Protein AF-A0A6A4PNR4-F1 (afdb_monomer_lite)

Sequence (116 aa):
MKSLSREPWSRKSNWLGFVCVSTYEGKKVLGRRDIVIVWRGTVQALEWVNDFEFILVPAPKVFSKNAHPKVHQGWYSIYISEDSRSPFNKTSAKEHEIIYVCRCMYSDIHFNFPFF

pLDDT: mean 72.35, std 15.27, range [37.69, 91.31]

Foldseek 3Di:
DADPDPDDPDGPDDDFWDWDWQDPVRCVVVVHIDIDTDTDDDPDPVVCVVPPPQDWDFQVVVDPPPPRGTDGPVVSCQQADADCPDPPRVGGVVVVVVVVVVVVVVVVVVVPDDPD

Structure (mmCIF, N/CA/C/O backbone):
data_AF-A0A6A4PNR4-F1
#
_entry.id   AF-A0A6A4PNR4-F1
#
loop_
_atom_site.group_PDB
_atom_site.id
_atom_site.type_symbol
_atom_site.label_atom_id
_atom_site.label_alt_id
_atom_site.label_comp_id
_atom_site.label_asym_id
_atom_site.label_entity_id
_atom_site.label_seq_id
_atom_site.pdbx_PDB_ins_code
_atom_site.Cartn_x
_atom_site.Cartn_y
_atom_site.Cartn_z
_atom_site.occupancy
_atom_site.B_iso_or_equiv
_atom_site.auth_seq_id
_atom_site.auth_comp_id
_atom_site.auth_asym_id
_atom_site.auth_atom_id
_atom_site.pdbx_PDB_model_num
ATOM 1 N N . MET A 1 1 ? 7.016 9.423 -11.480 1.00 42.72 1 MET A N 1
ATOM 2 C CA . MET A 1 1 ? 6.209 10.212 -12.436 1.00 42.72 1 MET A CA 1
ATOM 3 C C . MET A 1 1 ? 6.548 11.682 -12.288 1.00 42.72 1 MET A C 1
ATOM 5 O O . MET A 1 1 ? 6.513 12.184 -11.171 1.00 42.72 1 MET A O 1
ATOM 9 N N . LYS A 1 2 ? 6.921 12.347 -13.384 1.00 42.84 2 LYS A N 1
ATOM 10 C CA . LYS A 1 2 ? 7.065 13.807 -13.425 1.00 42.84 2 LYS A CA 1
ATOM 11 C C . LYS A 1 2 ? 5.740 14.381 -13.920 1.00 42.84 2 LYS A C 1
ATOM 13 O O . LYS A 1 2 ? 5.215 13.906 -14.917 1.00 42.84 2 LYS A O 1
ATOM 18 N N . SER A 1 3 ? 5.198 15.364 -13.212 1.00 42.53 3 SER A N 1
ATOM 19 C CA . SER A 1 3 ? 4.006 16.088 -13.661 1.00 42.53 3 SER A CA 1
ATOM 20 C C . SER A 1 3 ? 4.269 16.786 -14.999 1.00 42.53 3 SER A C 1
ATOM 22 O O . SER A 1 3 ? 5.298 17.444 -15.145 1.00 42.53 3 SER A O 1
ATOM 24 N N . LEU A 1 4 ? 3.312 16.694 -15.925 1.00 52.16 4 LEU A N 1
ATOM 25 C CA . LEU A 1 4 ? 3.321 17.402 -17.212 1.00 52.16 4 LEU A CA 1
ATOM 26 C C . LEU A 1 4 ? 2.839 18.864 -17.105 1.00 52.16 4 LEU A C 1
ATOM 28 O O . LEU A 1 4 ? 2.942 19.618 -18.069 1.00 52.16 4 LEU A O 1
ATOM 32 N N . SER A 1 5 ? 2.334 19.289 -15.938 1.00 46.62 5 SER A N 1
ATOM 33 C CA . SER A 1 5 ? 2.021 20.701 -15.672 1.00 46.62 5 SER A CA 1
ATOM 34 C C . SER A 1 5 ? 3.295 21.553 -15.659 1.00 46.62 5 SER A C 1
ATOM 36 O O . SER A 1 5 ? 4.299 21.154 -15.063 1.00 46.62 5 SER A O 1
ATOM 38 N N . ARG A 1 6 ? 3.229 22.756 -16.251 1.00 49.03 6 ARG A N 1
ATOM 39 C CA . ARG A 1 6 ? 4.305 23.768 -16.188 1.00 49.03 6 ARG A CA 1
ATOM 40 C C . ARG A 1 6 ? 4.578 24.219 -14.746 1.00 49.03 6 ARG A C 1
ATOM 42 O O . ARG A 1 6 ? 5.711 24.568 -14.431 1.00 49.03 6 ARG A O 1
ATOM 49 N N . GLU A 1 7 ? 3.583 24.100 -13.867 1.00 52.62 7 GLU A N 1
ATOM 50 C CA . GLU A 1 7 ? 3.689 24.326 -12.422 1.00 52.62 7 GLU A CA 1
ATOM 51 C C . GLU A 1 7 ? 3.077 23.134 -11.664 1.00 52.62 7 GLU A C 1
ATOM 53 O O . GLU A 1 7 ? 1.876 23.092 -11.389 1.00 52.62 7 GLU A O 1
ATOM 58 N N . PRO A 1 8 ? 3.870 22.091 -11.373 1.00 57.91 8 PRO A N 1
ATOM 59 C CA . PRO A 1 8 ? 3.415 20.977 -10.553 1.00 57.91 8 PRO A CA 1
ATOM 60 C C . PRO A 1 8 ? 3.297 21.376 -9.083 1.00 57.91 8 PRO A C 1
ATOM 62 O O . PRO A 1 8 ? 4.257 21.900 -8.521 1.00 57.91 8 PRO A O 1
ATOM 65 N N . TRP A 1 9 ? 2.196 21.003 -8.425 1.00 58.19 9 TRP A N 1
ATOM 66 C CA . TRP A 1 9 ? 2.084 21.080 -6.960 1.00 58.19 9 TRP A CA 1
ATOM 67 C C . TRP A 1 9 ? 3.109 20.165 -6.251 1.00 58.19 9 TRP A C 1
ATOM 69 O O . TRP A 1 9 ? 3.589 20.481 -5.165 1.00 58.19 9 TRP A O 1
ATOM 79 N N . SER A 1 10 ? 3.502 19.057 -6.894 1.00 61.16 10 SER A N 1
ATOM 80 C CA . SER A 1 10 ? 4.686 18.254 -6.569 1.00 61.16 10 SER A CA 1
ATOM 81 C C . SER A 1 10 ? 5.292 17.667 -7.846 1.00 61.16 10 SER A C 1
ATOM 83 O O . SER A 1 10 ? 4.590 17.209 -8.745 1.00 61.16 10 SER A O 1
ATOM 85 N N . ARG A 1 11 ? 6.628 17.678 -7.950 1.00 60.97 11 ARG A N 1
ATOM 86 C CA . ARG A 1 11 ? 7.355 17.173 -9.133 1.00 60.97 11 ARG A CA 1
ATOM 87 C C . ARG A 1 11 ? 7.529 15.651 -9.143 1.00 60.97 11 ARG A C 1
ATOM 89 O O . ARG A 1 11 ? 7.913 15.110 -10.178 1.00 60.97 11 ARG A O 1
ATOM 96 N N . LYS A 1 12 ? 7.315 14.983 -8.005 1.00 60.88 12 LYS A N 1
ATOM 97 C CA . LYS A 1 12 ? 7.625 13.554 -7.811 1.00 60.88 12 LYS A CA 1
ATOM 98 C C . LYS A 1 12 ? 6.601 12.779 -6.977 1.00 60.88 12 LYS A C 1
ATOM 100 O O . LYS A 1 12 ? 6.663 11.553 -6.969 1.00 60.88 12 LYS A O 1
ATOM 105 N N . SER A 1 13 ? 5.685 13.461 -6.294 1.00 62.19 13 SER A N 1
ATOM 106 C CA . SER A 1 13 ? 4.682 12.849 -5.417 1.00 62.19 13 SER A CA 1
ATOM 107 C C . SER A 1 13 ? 3.298 13.054 -6.022 1.00 62.19 13 SER A C 1
ATOM 109 O O . SER A 1 13 ? 2.998 14.141 -6.503 1.00 62.19 13 SER A O 1
ATOM 111 N N . ASN A 1 14 ? 2.459 12.024 -5.974 1.00 69.38 14 ASN A N 1
ATOM 112 C CA . ASN A 1 14 ? 1.063 12.094 -6.394 1.00 69.38 14 ASN A CA 1
ATOM 113 C C . ASN A 1 14 ? 0.157 11.627 -5.254 1.00 69.38 14 ASN A C 1
ATOM 115 O O . ASN A 1 14 ? 0.573 10.818 -4.424 1.00 69.38 14 ASN A O 1
ATOM 119 N N . TRP A 1 15 ? -1.085 12.116 -5.237 1.00 70.06 15 TRP A N 1
ATOM 120 C CA . TRP A 1 15 ? -2.117 11.569 -4.361 1.00 70.06 15 TRP A CA 1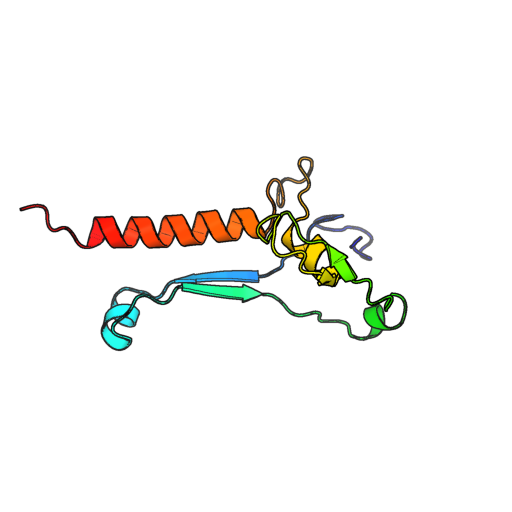
ATOM 121 C C . TRP A 1 15 ? -2.491 10.161 -4.832 1.00 70.06 15 TRP A C 1
ATOM 123 O O . TRP A 1 15 ? -2.810 9.953 -6.005 1.00 70.06 15 TRP A O 1
ATOM 133 N N . LEU A 1 16 ? -2.397 9.199 -3.917 1.00 79.31 16 LEU A N 1
ATOM 134 C CA . LEU A 1 16 ? -2.431 7.772 -4.231 1.00 79.31 16 LEU A CA 1
ATOM 135 C C . LEU A 1 16 ? -3.631 7.054 -3.619 1.00 79.31 16 LEU A C 1
ATOM 137 O O . LEU A 1 16 ? -3.938 5.948 -4.043 1.00 79.31 16 LEU A O 1
ATOM 141 N N . GLY A 1 17 ? -4.314 7.657 -2.648 1.00 83.44 17 GLY A N 1
ATOM 142 C CA . GLY A 1 17 ? -5.355 6.966 -1.906 1.00 83.44 17 GLY A CA 1
ATOM 143 C C . GLY A 1 17 ? -5.634 7.561 -0.536 1.00 83.44 17 GLY A C 1
ATOM 144 O O . GLY A 1 17 ? -5.126 8.630 -0.188 1.00 83.44 17 GLY A O 1
ATOM 145 N N . PHE A 1 18 ? -6.449 6.849 0.238 1.00 84.50 18 PHE A N 1
ATOM 146 C CA . PHE A 1 18 ? -6.793 7.206 1.611 1.00 84.50 18 PHE A CA 1
ATOM 147 C C . PHE A 1 18 ? -7.106 5.966 2.457 1.00 84.50 18 PHE A C 1
ATOM 149 O O . PHE A 1 18 ? -7.425 4.897 1.935 1.00 84.50 18 PHE A O 1
ATOM 156 N N . VAL A 1 19 ? -7.036 6.132 3.778 1.00 87.00 19 VAL A N 1
ATOM 157 C CA . VAL A 1 19 ? -7.403 5.110 4.764 1.00 87.00 19 VAL A CA 1
ATOM 158 C C . VAL A 1 19 ? -8.644 5.581 5.513 1.00 87.00 19 VAL A C 1
ATOM 160 O O . VAL A 1 19 ? -8.678 6.701 6.023 1.00 87.00 19 VAL A O 1
ATOM 163 N N . CYS A 1 20 ? -9.657 4.725 5.596 1.00 86.56 20 CYS A N 1
ATOM 164 C CA . CYS A 1 20 ? -10.879 4.964 6.353 1.00 86.56 20 CYS A CA 1
ATOM 165 C C . CYS A 1 20 ? -11.072 3.894 7.415 1.00 86.56 20 CYS A C 1
ATOM 167 O O . CYS A 1 20 ? -10.665 2.747 7.250 1.00 86.56 20 CYS A O 1
ATOM 169 N N . VAL A 1 21 ? -11.744 4.270 8.498 1.00 88.44 21 VAL A N 1
ATOM 170 C CA . VAL A 1 21 ? -12.073 3.345 9.574 1.00 88.44 21 VAL A CA 1
ATOM 171 C C . VAL A 1 21 ? -13.542 3.491 9.925 1.00 88.44 21 VAL A C 1
ATOM 173 O O . VAL A 1 21 ? -14.034 4.610 10.068 1.00 88.44 21 VAL A O 1
ATOM 176 N N . SER A 1 22 ? -14.236 2.366 10.089 1.00 86.94 22 SER A N 1
ATOM 177 C CA . SER A 1 22 ? -15.637 2.350 10.497 1.00 86.94 22 SER A CA 1
ATOM 178 C C . SER A 1 22 ? -15.839 3.136 11.794 1.00 86.94 22 SER A C 1
ATOM 180 O O . SER A 1 22 ? -15.028 3.043 12.724 1.00 86.94 22 SER A O 1
ATOM 182 N N . THR 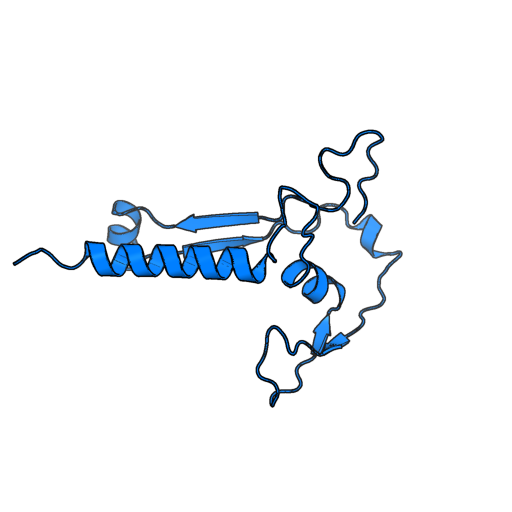A 1 23 ? -16.935 3.887 11.874 1.00 86.94 23 THR A N 1
ATOM 183 C CA . THR A 1 23 ? -17.364 4.556 13.108 1.00 86.94 23 THR A CA 1
ATOM 184 C C . THR A 1 23 ? -17.848 3.531 14.136 1.00 86.94 23 T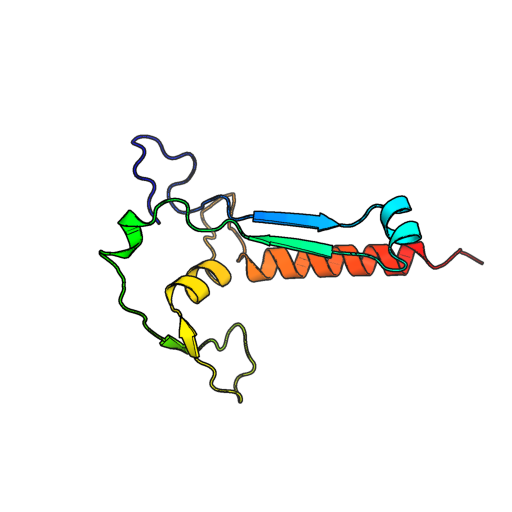HR A C 1
ATOM 186 O O . THR A 1 23 ? -17.990 2.342 13.838 1.00 86.94 23 THR A O 1
ATOM 189 N N . TYR A 1 24 ? -18.113 3.975 15.365 1.00 85.31 24 TYR A N 1
ATOM 190 C CA . TYR A 1 24 ? -18.651 3.109 16.416 1.00 85.31 24 TYR A CA 1
ATOM 191 C C . TYR A 1 24 ? -20.027 2.525 16.051 1.00 85.31 24 TYR A C 1
ATOM 193 O O . TYR A 1 24 ? -20.276 1.338 16.257 1.00 85.31 24 TYR A O 1
ATOM 201 N N . GLU A 1 25 ? -20.894 3.334 15.445 1.00 86.75 25 GLU A N 1
ATOM 202 C CA . GLU A 1 25 ? -22.186 2.892 14.907 1.00 86.75 25 GLU A CA 1
ATOM 203 C C . GLU A 1 25 ? -21.991 1.858 13.795 1.00 86.75 25 GLU A C 1
ATOM 205 O O . GLU A 1 25 ? -22.597 0.789 13.832 1.00 86.75 25 GLU A O 1
ATOM 210 N N . GLY A 1 26 ? -21.058 2.119 12.871 1.00 84.25 26 GLY A N 1
ATOM 211 C CA . GLY A 1 26 ? -20.684 1.163 11.829 1.00 84.25 26 GLY A CA 1
ATOM 212 C C . GLY A 1 26 ? -20.179 -0.161 12.405 1.00 84.25 26 GLY A C 1
ATOM 213 O O . GLY A 1 26 ? -20.599 -1.220 11.953 1.00 84.25 26 GLY A O 1
ATOM 214 N N . LYS A 1 27 ? -19.353 -0.125 13.459 1.00 86.88 27 LYS A N 1
ATOM 215 C CA . LYS A 1 27 ? -18.880 -1.325 14.169 1.00 86.88 27 LYS A CA 1
ATOM 216 C C . LYS A 1 27 ? -20.035 -2.129 14.773 1.00 86.88 27 LYS A C 1
ATOM 218 O O . LYS A 1 27 ? -20.007 -3.352 14.698 1.00 86.88 27 LYS A O 1
ATOM 223 N N . LYS A 1 28 ? -21.044 -1.470 15.361 1.00 87.19 28 LYS A N 1
ATOM 224 C CA . LYS A 1 28 ? -22.234 -2.146 15.916 1.00 87.19 28 LYS A CA 1
ATOM 225 C C . LYS A 1 28 ? -23.038 -2.866 14.840 1.00 87.19 28 LYS A C 1
ATOM 227 O O . LYS A 1 28 ? -23.477 -3.985 15.072 1.00 87.19 28 LYS A O 1
ATOM 232 N N . VAL A 1 29 ? -23.208 -2.234 13.680 1.00 91.31 29 VAL A N 1
ATOM 233 C CA . VAL A 1 29 ? -23.945 -2.814 12.547 1.00 91.31 29 VAL A CA 1
ATOM 234 C C . VAL A 1 29 ? -23.157 -3.955 11.897 1.00 91.31 29 VAL A C 1
ATOM 236 O O . VAL A 1 29 ? -23.730 -4.989 11.574 1.00 91.31 29 VAL A O 1
ATOM 239 N N . LEU A 1 30 ? -21.842 -3.789 11.724 1.00 87.31 30 LEU A N 1
ATOM 240 C CA . LEU A 1 30 ? -20.978 -4.762 11.0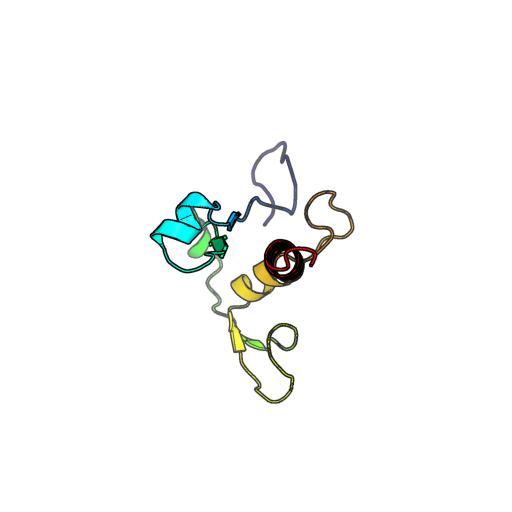45 1.00 87.31 30 LEU A CA 1
ATOM 241 C C . LEU A 1 30 ? -20.482 -5.894 11.960 1.00 87.31 30 LEU A C 1
ATOM 243 O O . LEU A 1 30 ? -19.939 -6.880 11.469 1.00 87.31 30 LEU A O 1
ATOM 247 N N . GLY A 1 31 ? -20.604 -5.748 13.283 1.00 88.19 31 GLY A N 1
ATOM 248 C CA . GLY A 1 31 ? -20.093 -6.697 14.280 1.00 88.19 31 GLY A CA 1
ATOM 249 C C . GLY A 1 31 ? -18.563 -6.732 14.412 1.00 88.19 31 GLY A C 1
ATOM 250 O O . GLY A 1 31 ? -18.028 -7.495 15.213 1.00 88.19 31 GLY A O 1
ATOM 251 N N . ARG A 1 32 ? -17.839 -5.909 13.647 1.00 86.31 32 ARG A N 1
ATOM 252 C CA . ARG A 1 32 ? -16.370 -5.839 13.606 1.00 86.31 32 ARG A CA 1
ATOM 253 C C . ARG A 1 32 ? -15.908 -4.429 13.229 1.00 86.31 32 ARG A C 1
ATOM 255 O O . ARG A 1 32 ? -16.702 -3.620 12.752 1.00 86.31 32 ARG A O 1
ATOM 262 N N . ARG A 1 33 ? -14.635 -4.111 13.485 1.00 84.62 33 ARG A N 1
ATOM 263 C CA . ARG A 1 33 ? -14.029 -2.850 13.034 1.00 84.62 33 ARG A CA 1
ATOM 264 C C . ARG A 1 33 ? -13.484 -3.039 11.624 1.00 84.62 33 ARG A C 1
ATOM 266 O O . ARG A 1 33 ? -12.590 -3.859 11.427 1.00 84.62 33 ARG A O 1
ATOM 273 N N . ASP A 1 34 ? -13.970 -2.240 10.684 1.00 88.38 34 ASP A N 1
ATOM 274 C CA . ASP A 1 34 ? -13.475 -2.260 9.311 1.00 88.38 34 ASP A CA 1
ATOM 275 C C . ASP A 1 34 ? -12.464 -1.131 9.118 1.00 88.38 34 ASP A C 1
ATOM 277 O O . ASP A 1 34 ? -12.774 0.041 9.335 1.00 88.38 34 ASP A O 1
ATOM 281 N N . ILE A 1 35 ? -11.248 -1.498 8.714 1.00 89.62 35 ILE A N 1
ATOM 282 C CA . ILE A 1 35 ? -10.221 -0.576 8.227 1.00 89.62 35 ILE A CA 1
ATOM 283 C C . ILE A 1 35 ? -10.132 -0.795 6.720 1.00 89.62 35 ILE A C 1
ATOM 285 O O . ILE A 1 35 ? -9.868 -1.907 6.266 1.00 89.62 35 ILE A O 1
ATOM 289 N N . VAL A 1 36 ? -10.368 0.261 5.949 1.00 89.12 36 VAL A N 1
ATOM 290 C CA . VAL A 1 36 ? -10.381 0.224 4.487 1.00 89.12 36 VAL A CA 1
ATOM 291 C C . VAL A 1 36 ? -9.234 1.075 3.969 1.00 89.12 36 VAL A C 1
ATOM 293 O O . VAL A 1 36 ? -9.119 2.248 4.320 1.00 89.12 36 VAL A O 1
ATOM 296 N N . ILE A 1 37 ? -8.403 0.486 3.115 1.00 88.00 37 ILE A N 1
ATOM 297 C CA . ILE A 1 37 ? -7.312 1.170 2.422 1.00 88.00 37 ILE A CA 1
ATOM 298 C C . ILE A 1 37 ? -7.703 1.254 0.950 1.00 88.00 37 ILE A C 1
ATOM 300 O O . ILE A 1 37 ? -7.859 0.230 0.285 1.00 88.00 37 ILE A O 1
ATOM 304 N N . VAL A 1 38 ? -7.896 2.471 0.449 1.00 88.75 38 VAL A N 1
ATOM 305 C CA . VAL A 1 38 ? -8.326 2.715 -0.928 1.00 88.75 38 VAL A CA 1
ATOM 306 C C . VAL A 1 38 ? -7.151 3.234 -1.732 1.00 88.75 38 VAL A C 1
ATOM 308 O O . VAL A 1 38 ? -6.616 4.297 -1.431 1.00 88.75 38 VAL A O 1
ATOM 311 N N . TRP A 1 39 ? -6.803 2.507 -2.789 1.00 83.12 39 TRP A N 1
ATOM 312 C CA . TRP A 1 39 ? -5.775 2.885 -3.750 1.00 83.12 39 TRP A CA 1
ATOM 313 C C . TRP A 1 39 ? -6.410 3.486 -5.005 1.00 83.12 39 TRP A C 1
ATOM 315 O O . TRP A 1 39 ? -7.318 2.910 -5.604 1.00 83.12 39 TRP A O 1
ATOM 325 N N . ARG A 1 40 ? -5.922 4.651 -5.430 1.00 81.81 40 ARG A N 1
ATOM 326 C CA . ARG A 1 40 ? -6.327 5.319 -6.667 1.00 81.81 40 ARG A CA 1
ATOM 327 C C . ARG A 1 40 ? -5.748 4.566 -7.863 1.00 81.81 40 ARG A C 1
ATOM 329 O O . ARG A 1 40 ? -4.533 4.494 -8.030 1.00 81.81 40 ARG A O 1
ATOM 336 N N . GLY A 1 41 ? -6.630 4.056 -8.720 1.00 70.75 41 GLY A N 1
ATOM 337 C CA . GLY A 1 41 ? -6.257 3.449 -9.999 1.00 70.75 41 GLY A CA 1
ATOM 338 C C . GLY A 1 41 ? -5.702 4.462 -11.008 1.00 70.75 41 GLY A C 1
ATOM 339 O O . GLY A 1 41 ? -5.805 5.680 -10.839 1.00 70.75 41 GLY A O 1
ATOM 340 N N . THR A 1 42 ? -5.105 3.967 -12.088 1.00 62.34 42 THR A N 1
ATOM 341 C CA . THR A 1 42 ? -4.523 4.815 -13.135 1.00 62.34 42 THR A CA 1
ATOM 342 C C . THR A 1 42 ? -5.621 5.428 -14.010 1.00 62.34 42 THR A C 1
ATOM 344 O O . THR A 1 42 ? -6.423 4.705 -14.588 1.00 62.34 42 THR A O 1
ATOM 347 N N . VAL A 1 43 ? -5.667 6.763 -14.117 1.00 60.44 43 VAL A N 1
ATOM 348 C CA . VAL A 1 43 ? -6.730 7.490 -14.853 1.00 60.44 43 VAL A CA 1
ATOM 349 C C . VAL A 1 43 ? -6.451 7.600 -16.362 1.00 60.44 43 VAL A C 1
ATOM 351 O O . VAL A 1 43 ? -7.383 7.804 -17.130 1.00 60.44 43 VAL A O 1
ATOM 354 N N . GLN A 1 44 ? -5.205 7.430 -16.822 1.00 52.56 44 GLN A N 1
ATOM 355 C CA . GLN A 1 44 ? -4.854 7.521 -18.247 1.00 52.56 44 GLN A CA 1
ATOM 356 C C . GLN A 1 44 ? -4.283 6.202 -18.776 1.00 52.56 44 GLN A C 1
ATOM 358 O O . GLN A 1 44 ? -3.140 5.855 -18.503 1.00 52.56 44 GLN A O 1
ATOM 363 N N . ALA A 1 45 ? -5.083 5.483 -19.570 1.00 49.06 45 ALA A N 1
ATOM 364 C CA . ALA A 1 45 ? -4.683 4.257 -20.268 1.00 49.06 45 ALA A CA 1
ATOM 365 C C . ALA A 1 45 ? -3.615 4.497 -21.363 1.00 49.06 45 ALA A C 1
ATOM 367 O O . ALA A 1 45 ? -2.844 3.596 -21.669 1.00 49.06 45 ALA A O 1
ATOM 368 N N . LEU A 1 46 ? -3.525 5.711 -21.925 1.00 45.97 46 LEU A N 1
ATOM 369 C CA . LEU A 1 46 ? -2.575 6.044 -23.000 1.00 45.97 46 LEU A CA 1
ATOM 370 C C . LEU A 1 46 ? -1.109 6.179 -22.546 1.00 45.97 46 LEU A C 1
ATOM 372 O O . LEU A 1 46 ? -0.220 6.052 -23.379 1.00 45.97 46 LEU A O 1
ATOM 376 N N . GLU A 1 47 ? -0.837 6.379 -21.252 1.00 46.16 47 GLU A N 1
ATOM 377 C CA . GLU A 1 47 ? 0.537 6.348 -20.715 1.00 46.16 47 GLU A CA 1
ATOM 378 C C . GLU A 1 47 ? 1.103 4.918 -20.642 1.00 46.16 47 GLU A C 1
ATOM 380 O O . GLU A 1 47 ? 2.310 4.734 -20.533 1.00 46.16 47 GLU A O 1
ATOM 385 N N . TRP A 1 48 ? 0.250 3.893 -20.729 1.00 53.09 48 TRP A N 1
ATOM 386 C CA . TRP A 1 48 ? 0.665 2.500 -20.574 1.00 53.09 48 TRP A CA 1
ATOM 387 C C . TRP A 1 48 ? 1.319 1.909 -21.826 1.00 53.09 48 TRP A C 1
ATOM 389 O O . TRP A 1 48 ? 2.197 1.062 -21.709 1.00 53.09 48 TRP A O 1
ATOM 399 N N . VAL A 1 49 ? 0.923 2.347 -23.025 1.00 50.56 49 VAL A N 1
ATOM 400 C CA . VAL A 1 49 ? 1.388 1.734 -24.286 1.00 50.56 49 VAL A CA 1
ATOM 401 C C . VAL A 1 49 ? 2.889 1.953 -24.518 1.00 50.56 49 VAL A C 1
ATOM 403 O O . VAL A 1 49 ? 3.525 1.115 -25.149 1.00 50.56 49 VAL A O 1
ATOM 406 N N . ASN A 1 50 ? 3.472 3.023 -23.968 1.00 47.81 50 ASN A N 1
ATOM 407 C CA . ASN A 1 50 ? 4.883 3.350 -24.191 1.00 47.81 50 ASN A CA 1
ATOM 408 C C . ASN A 1 50 ? 5.860 2.726 -23.177 1.00 47.81 50 ASN A C 1
ATOM 410 O O . ASN A 1 50 ? 7.047 2.695 -23.476 1.00 47.81 50 ASN A O 1
ATOM 414 N N . ASP A 1 51 ? 5.392 2.203 -22.035 1.00 47.50 51 ASP A N 1
ATOM 415 C CA . ASP A 1 51 ? 6.257 1.741 -20.929 1.00 47.50 51 ASP A CA 1
ATOM 416 C C . ASP A 1 51 ? 5.950 0.299 -20.456 1.00 47.50 51 ASP A C 1
ATOM 418 O O . ASP A 1 51 ? 6.377 -0.112 -19.375 1.00 47.50 51 ASP A O 1
ATOM 422 N N . PHE A 1 52 ? 5.218 -0.508 -21.238 1.00 51.19 52 PHE A N 1
ATOM 423 C CA . PHE A 1 52 ? 4.939 -1.917 -20.910 1.00 51.19 52 PHE A CA 1
ATOM 424 C C . PHE A 1 52 ? 6.156 -2.838 -21.123 1.00 51.19 52 PHE A C 1
ATOM 426 O O . PHE A 1 52 ? 6.110 -3.815 -21.867 1.00 51.19 52 PHE A O 1
ATOM 433 N N . GLU A 1 53 ? 7.234 -2.600 -20.383 1.00 56.25 53 GLU A N 1
ATOM 434 C CA . GLU A 1 53 ? 8.064 -3.710 -19.934 1.00 56.25 53 GLU A CA 1
ATOM 435 C C . GLU A 1 53 ? 7.490 -4.195 -18.598 1.00 56.25 53 GLU A C 1
ATOM 437 O O . GLU A 1 53 ? 7.644 -3.563 -17.551 1.00 56.25 53 GLU A O 1
ATOM 442 N N . PHE A 1 54 ? 6.790 -5.333 -18.624 1.00 66.06 54 PHE A N 1
ATOM 443 C CA . PHE A 1 54 ? 6.313 -6.026 -17.422 1.00 66.06 54 PHE A CA 1
ATOM 444 C C . PHE A 1 54 ? 7.490 -6.675 -16.679 1.00 66.06 54 PHE A C 1
ATOM 446 O O . PHE A 1 54 ? 7.579 -7.897 -16.542 1.00 66.06 54 PHE A O 1
ATOM 453 N N . ILE A 1 55 ? 8.437 -5.859 -16.219 1.00 80.94 55 ILE A N 1
ATOM 454 C CA . ILE A 1 55 ? 9.627 -6.336 -15.526 1.00 80.94 55 ILE A CA 1
ATOM 455 C C . ILE A 1 55 ? 9.202 -6.844 -14.153 1.00 80.94 55 ILE A C 1
ATOM 457 O O . ILE A 1 55 ? 8.655 -6.116 -13.319 1.00 80.94 55 ILE A O 1
ATOM 461 N N . LEU A 1 56 ? 9.479 -8.120 -13.916 1.00 86.50 56 LEU A N 1
ATOM 462 C CA . LEU A 1 56 ? 9.325 -8.746 -12.616 1.00 86.50 56 LEU A CA 1
ATOM 463 C C . LEU A 1 56 ? 10.621 -8.591 -11.820 1.00 86.50 56 LEU A C 1
ATOM 465 O O . LEU A 1 56 ? 11.656 -9.148 -12.186 1.00 86.50 56 LEU A O 1
ATOM 469 N N . VAL A 1 57 ? 10.549 -7.878 -10.698 1.00 87.56 57 VAL A N 1
ATOM 470 C CA . VAL A 1 57 ? 11.677 -7.655 -9.787 1.00 87.56 57 VAL A CA 1
ATOM 471 C C . VAL A 1 57 ? 11.468 -8.405 -8.470 1.00 87.56 57 VAL A C 1
ATOM 473 O O . VAL A 1 57 ? 10.329 -8.533 -8.010 1.00 87.56 57 VAL A O 1
ATOM 476 N N . PRO A 1 58 ? 12.535 -8.910 -7.828 1.00 88.56 58 PRO A N 1
ATOM 477 C CA . PRO A 1 58 ? 12.441 -9.437 -6.471 1.00 88.56 58 PRO A CA 1
ATOM 478 C C . PRO A 1 58 ? 11.938 -8.368 -5.490 1.00 88.56 58 PRO A C 1
ATOM 480 O O . PRO A 1 58 ? 12.375 -7.218 -5.551 1.00 88.56 58 PRO A O 1
ATOM 483 N N . ALA A 1 59 ? 11.078 -8.753 -4.541 1.00 86.69 59 ALA A N 1
ATOM 484 C CA . ALA A 1 59 ? 10.513 -7.841 -3.534 1.00 86.69 59 ALA A CA 1
ATOM 485 C C . ALA A 1 59 ? 10.932 -8.163 -2.084 1.00 86.69 59 ALA A C 1
ATOM 487 O O . ALA A 1 59 ? 10.079 -8.419 -1.229 1.00 86.69 59 ALA A O 1
ATOM 488 N N . PRO A 1 60 ? 12.234 -8.096 -1.750 1.00 87.19 60 PRO A N 1
ATOM 489 C CA . PRO A 1 60 ? 12.732 -8.436 -0.415 1.00 87.19 60 PRO A CA 1
ATOM 490 C C . PRO A 1 60 ? 12.304 -7.441 0.674 1.00 87.19 60 PRO A C 1
ATOM 492 O O . PRO A 1 60 ? 12.403 -7.750 1.856 1.00 87.19 60 PRO A O 1
ATOM 495 N N . LYS A 1 61 ? 11.853 -6.230 0.303 1.00 82.94 61 LYS A N 1
ATOM 496 C CA . LYS A 1 61 ? 11.325 -5.243 1.261 1.00 82.94 61 LYS A CA 1
ATOM 497 C C . LYS A 1 61 ? 9.864 -5.498 1.641 1.00 82.94 61 LYS A C 1
ATOM 499 O O . LYS A 1 61 ? 9.382 -4.885 2.592 1.00 82.94 61 LYS A O 1
ATOM 504 N N . VAL A 1 62 ? 9.151 -6.346 0.90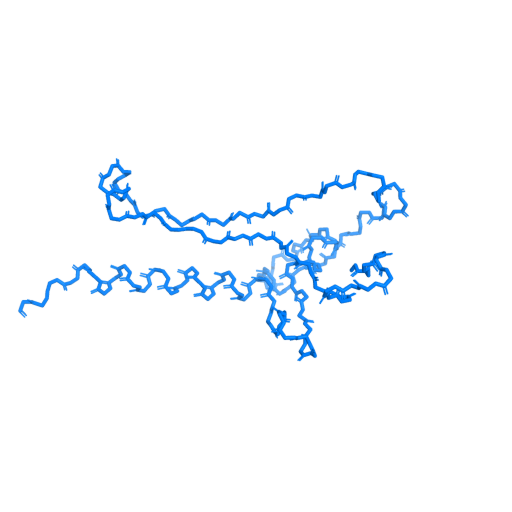1 1.00 85.25 62 VAL A N 1
ATOM 505 C CA . VAL A 1 62 ? 7.734 -6.668 1.146 1.00 85.25 62 VAL A CA 1
ATOM 506 C C . VAL A 1 62 ? 7.599 -8.076 1.709 1.00 85.25 62 VAL A C 1
ATOM 508 O O . VAL A 1 62 ? 6.862 -8.277 2.667 1.00 85.25 62 VAL A O 1
ATOM 511 N N . PHE A 1 63 ? 8.349 -9.028 1.158 1.00 85.69 63 PHE A N 1
ATOM 512 C CA . PHE A 1 63 ? 8.274 -10.432 1.538 1.00 85.69 63 PHE A CA 1
ATOM 513 C C . PHE A 1 63 ? 9.542 -10.901 2.248 1.00 85.69 63 PHE A C 1
ATOM 515 O O . PHE A 1 63 ? 10.633 -10.373 2.031 1.00 85.69 63 PHE A O 1
ATOM 522 N N . SER A 1 64 ? 9.400 -11.941 3.070 1.00 79.94 64 SER A N 1
ATOM 523 C CA . SER A 1 64 ? 10.515 -12.598 3.752 1.00 79.94 64 SER A CA 1
ATOM 524 C C . SER A 1 64 ? 11.581 -13.080 2.761 1.00 79.94 64 SER A C 1
ATOM 526 O O . SER A 1 64 ? 11.263 -13.585 1.683 1.00 79.94 64 SER A O 1
ATOM 528 N N . LYS A 1 65 ? 12.858 -12.986 3.158 1.00 72.88 65 LYS A N 1
ATOM 529 C CA . LYS A 1 65 ? 14.026 -13.278 2.302 1.00 72.88 65 LYS A CA 1
ATOM 530 C C .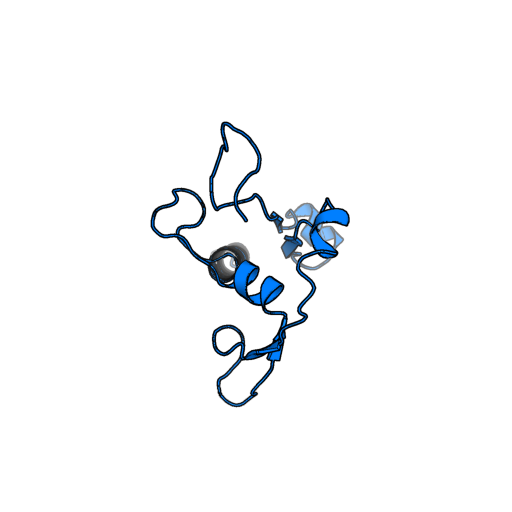 LYS A 1 65 ? 14.020 -14.679 1.666 1.00 72.88 65 LYS A C 1
ATOM 532 O O . LYS A 1 65 ? 14.614 -14.851 0.609 1.00 72.88 65 LYS A O 1
ATOM 537 N N . ASN A 1 66 ? 13.318 -15.640 2.268 1.00 73.75 66 ASN A N 1
ATOM 538 C CA . ASN A 1 66 ? 13.332 -17.050 1.865 1.00 73.75 66 ASN A CA 1
ATOM 539 C C . ASN A 1 66 ? 12.276 -17.418 0.806 1.00 73.75 66 ASN A C 1
ATOM 541 O O . ASN A 1 66 ? 12.297 -18.533 0.300 1.00 73.75 66 ASN A O 1
ATOM 545 N N . ALA A 1 67 ? 11.337 -16.524 0.480 1.00 74.50 67 ALA A N 1
ATOM 546 C CA . ALA A 1 67 ? 10.215 -16.852 -0.407 1.00 74.50 67 ALA A CA 1
ATOM 547 C C . ALA A 1 67 ? 10.488 -16.558 -1.900 1.00 74.50 67 ALA A C 1
ATOM 549 O O . ALA A 1 67 ? 9.671 -16.906 -2.746 1.00 74.50 67 ALA A O 1
ATOM 550 N N . HIS A 1 68 ? 11.588 -15.858 -2.220 1.00 82.25 68 HIS A N 1
ATOM 551 C CA . HIS A 1 68 ? 11.961 -15.362 -3.560 1.00 82.25 68 HIS A CA 1
ATOM 552 C C . HIS A 1 68 ? 10.805 -14.900 -4.486 1.00 82.25 68 HIS A C 1
ATOM 554 O O . HIS A 1 68 ? 10.843 -15.183 -5.688 1.00 82.25 68 HIS A O 1
ATOM 560 N N . PRO A 1 69 ? 9.786 -14.161 -4.000 1.00 88.19 69 PRO A N 1
ATOM 561 C CA . PRO A 1 69 ? 8.688 -13.744 -4.855 1.00 88.19 69 PRO A CA 1
ATOM 562 C C . PRO A 1 69 ? 9.127 -12.587 -5.752 1.00 88.19 69 PRO A C 1
ATOM 564 O O . PRO A 1 69 ? 9.889 -11.698 -5.345 1.00 88.19 69 PRO A O 1
ATOM 567 N N . LYS A 1 70 ? 8.603 -12.586 -6.976 1.00 88.38 70 LYS A N 1
ATOM 568 C CA . LYS A 1 70 ? 8.769 -11.484 -7.917 1.00 88.38 70 LYS A CA 1
ATOM 569 C C . LYS A 1 70 ? 7.454 -10.738 -8.081 1.00 88.38 70 LYS A C 1
ATOM 571 O O . LYS A 1 70 ? 6.388 -11.344 -8.103 1.00 88.38 70 LYS A O 1
ATOM 576 N N . VAL A 1 71 ? 7.548 -9.425 -8.218 1.00 88.38 71 VAL A N 1
ATOM 577 C CA . VAL A 1 71 ? 6.411 -8.521 -8.404 1.00 88.38 71 VAL A CA 1
ATOM 578 C C . VAL A 1 71 ? 6.700 -7.568 -9.551 1.00 88.38 71 VAL A C 1
ATOM 580 O O . VAL A 1 71 ? 7.853 -7.339 -9.909 1.00 88.38 71 VAL A O 1
ATOM 583 N N . HIS A 1 72 ? 5.653 -6.978 -10.108 1.00 87.81 72 HIS A N 1
ATOM 584 C CA . HIS A 1 72 ? 5.790 -5.966 -11.146 1.00 87.81 72 HIS A CA 1
ATOM 585 C C . HIS A 1 72 ? 6.567 -4.740 -10.636 1.00 87.81 72 HIS A C 1
ATOM 587 O O . HIS A 1 72 ? 6.212 -4.157 -9.606 1.00 87.81 72 HIS A O 1
ATOM 593 N N . GLN A 1 73 ? 7.592 -4.316 -11.375 1.00 83.81 73 GLN A N 1
ATOM 594 C CA . GLN A 1 73 ? 8.486 -3.221 -10.994 1.00 83.81 73 GLN A CA 1
ATOM 595 C C . GLN A 1 73 ? 7.751 -1.907 -10.725 1.00 83.81 73 GLN A C 1
ATOM 597 O O . GLN A 1 73 ? 8.048 -1.237 -9.735 1.00 83.81 73 GLN A O 1
ATOM 602 N N . GLY A 1 74 ? 6.774 -1.549 -11.563 1.00 80.00 74 GLY A N 1
ATOM 603 C CA . GLY A 1 74 ? 6.002 -0.317 -11.385 1.00 80.00 74 GLY A CA 1
ATOM 604 C C . GLY A 1 74 ? 5.221 -0.307 -10.068 1.00 80.00 74 GLY A C 1
ATOM 605 O O . GLY A 1 74 ? 5.291 0.660 -9.311 1.00 80.00 74 GLY A O 1
ATOM 606 N N . TRP A 1 75 ? 4.556 -1.421 -9.744 1.00 81.25 75 TRP A N 1
ATOM 607 C CA . TRP A 1 75 ? 3.793 -1.560 -8.501 1.00 81.25 75 TRP A CA 1
ATOM 608 C C . TRP A 1 75 ? 4.714 -1.566 -7.285 1.00 81.25 75 TRP A C 1
ATOM 610 O O . TRP A 1 75 ? 4.440 -0.894 -6.294 1.00 81.25 75 TRP A O 1
ATOM 620 N N . TYR A 1 76 ? 5.848 -2.260 -7.388 1.00 84.62 76 TYR A N 1
ATOM 621 C CA . TYR A 1 76 ? 6.854 -2.273 -6.336 1.00 84.62 76 TYR A CA 1
ATOM 622 C C . TYR A 1 76 ? 7.398 -0.874 -6.061 1.00 84.62 76 TYR A C 1
ATOM 624 O O . TYR A 1 76 ? 7.396 -0.445 -4.912 1.00 84.62 76 TYR A O 1
ATOM 632 N N . SER A 1 77 ? 7.794 -0.132 -7.102 1.00 81.81 77 SER A N 1
ATOM 633 C CA . SER A 1 77 ? 8.287 1.238 -6.949 1.00 81.81 77 SER A CA 1
ATOM 634 C C . SER A 1 77 ? 7.248 2.126 -6.273 1.00 81.81 77 SER A C 1
ATOM 636 O O . SER A 1 77 ? 7.577 2.784 -5.297 1.00 81.81 77 SER A O 1
ATOM 638 N N . ILE A 1 78 ? 5.992 2.111 -6.720 1.00 82.00 78 ILE A N 1
ATOM 639 C CA . ILE A 1 78 ? 4.932 2.913 -6.092 1.00 82.00 78 ILE A CA 1
ATOM 640 C C . ILE A 1 78 ? 4.786 2.574 -4.599 1.00 82.00 78 ILE A C 1
ATOM 642 O O . ILE A 1 78 ? 4.643 3.472 -3.773 1.00 82.00 78 ILE A O 1
ATOM 646 N N . TYR A 1 79 ? 4.857 1.289 -4.250 1.00 81.94 79 TYR A N 1
ATOM 647 C CA . TYR A 1 79 ? 4.641 0.818 -2.885 1.00 81.94 79 TYR A CA 1
ATOM 648 C C . TYR A 1 79 ? 5.800 1.145 -1.927 1.00 81.94 79 TYR A C 1
ATOM 650 O O . TYR A 1 79 ? 5.567 1.456 -0.756 1.00 81.94 79 TYR A O 1
ATOM 658 N N . ILE A 1 80 ? 7.048 1.085 -2.411 1.00 83.75 80 ILE A N 1
ATOM 659 C CA . ILE A 1 80 ? 8.258 1.193 -1.575 1.00 83.75 80 ILE A CA 1
ATOM 660 C C . ILE A 1 80 ? 9.051 2.495 -1.744 1.00 83.75 80 ILE A C 1
ATOM 662 O O . ILE A 1 80 ? 9.997 2.713 -0.990 1.00 83.75 80 ILE A O 1
ATOM 666 N N . SER A 1 81 ? 8.745 3.333 -2.738 1.00 81.00 81 SER A N 1
ATOM 667 C CA . SER A 1 81 ? 9.490 4.573 -2.976 1.00 81.00 81 SER A CA 1
ATOM 668 C C . SER A 1 81 ? 9.214 5.624 -1.897 1.00 81.00 81 SER A C 1
ATOM 670 O O . SER A 1 81 ? 8.072 5.876 -1.522 1.00 81.00 81 SER A O 1
ATOM 672 N N . GLU A 1 82 ? 10.278 6.296 -1.472 1.00 77.00 82 GLU A N 1
ATOM 673 C CA . GLU A 1 82 ? 10.282 7.428 -0.544 1.00 77.00 82 GLU A CA 1
ATOM 674 C C . GLU A 1 82 ? 11.098 8.580 -1.157 1.00 77.00 82 GLU A C 1
ATOM 676 O O . GLU A 1 82 ? 11.994 8.355 -1.975 1.00 77.00 82 GLU A O 1
ATOM 681 N N . ASP A 1 83 ? 10.784 9.824 -0.801 1.00 73.75 83 ASP A N 1
ATOM 682 C CA . ASP A 1 83 ? 11.592 10.995 -1.149 1.00 73.75 83 ASP A CA 1
ATOM 683 C C . ASP A 1 83 ? 11.753 11.883 0.087 1.00 73.75 83 ASP A C 1
ATOM 685 O O . ASP A 1 83 ? 10.870 12.665 0.446 1.00 73.75 83 ASP A O 1
ATOM 689 N N . SER A 1 84 ? 12.921 11.789 0.722 1.00 67.69 84 SER A N 1
ATOM 690 C CA . SER A 1 84 ? 13.271 12.556 1.922 1.00 67.69 84 SER A CA 1
ATOM 691 C C . SER A 1 84 ? 13.300 14.073 1.705 1.00 67.69 84 SER A C 1
ATOM 693 O O . SER A 1 84 ? 13.237 14.831 2.672 1.00 67.69 84 SER A O 1
ATOM 695 N N . ARG A 1 85 ? 13.376 14.536 0.449 1.00 68.12 85 ARG A N 1
ATOM 696 C CA . ARG A 1 85 ? 13.378 15.965 0.095 1.00 68.12 85 ARG A CA 1
ATOM 697 C C . ARG A 1 85 ? 11.976 16.517 -0.143 1.00 68.12 85 ARG A C 1
ATOM 699 O O . ARG A 1 85 ? 11.819 17.728 -0.282 1.00 68.12 85 ARG A O 1
ATOM 706 N N . SER A 1 86 ? 10.966 15.655 -0.214 1.00 67.19 86 SER A N 1
ATOM 707 C CA . SER A 1 86 ? 9.578 16.067 -0.377 1.00 67.19 86 SER A CA 1
ATOM 708 C C . SER A 1 86 ? 8.911 16.264 0.984 1.00 67.19 86 SER A C 1
ATOM 710 O O . SER A 1 86 ? 9.100 15.451 1.890 1.00 67.19 86 SER A O 1
ATOM 712 N N . PRO A 1 87 ? 8.068 17.293 1.152 1.00 63.19 87 PRO A N 1
ATOM 713 C CA . PRO A 1 87 ? 7.272 17.433 2.364 1.00 63.19 87 PRO A CA 1
ATOM 714 C C . PRO A 1 87 ? 6.182 16.351 2.494 1.00 63.19 87 PRO A C 1
ATOM 716 O O . PRO A 1 87 ? 5.694 16.148 3.602 1.00 63.19 87 PRO A O 1
ATOM 719 N N . PHE A 1 88 ? 5.825 15.641 1.411 1.00 61.22 88 PHE A N 1
ATOM 720 C CA . PHE A 1 88 ? 4.641 14.765 1.357 1.00 61.22 88 PHE A CA 1
ATOM 721 C C . PHE A 1 88 ? 4.931 13.256 1.379 1.00 61.22 88 PHE A C 1
ATOM 723 O O . PHE A 1 88 ? 4.104 12.496 1.869 1.00 61.22 88 PHE A O 1
ATOM 730 N N . ASN A 1 89 ? 6.079 12.802 0.869 1.00 61.94 89 ASN A N 1
ATOM 731 C CA . ASN A 1 89 ? 6.451 11.378 0.832 1.00 61.94 89 ASN A CA 1
ATOM 732 C C . ASN A 1 89 ? 7.806 11.124 1.505 1.00 61.94 89 ASN A C 1
ATOM 734 O O . ASN A 1 89 ? 8.666 10.450 0.945 1.00 61.94 89 ASN A O 1
ATOM 738 N N . LYS A 1 90 ? 7.985 11.674 2.715 1.00 66.56 90 LYS A N 1
ATOM 739 C CA . LYS A 1 90 ? 9.177 11.433 3.549 1.00 66.56 90 LYS A CA 1
ATOM 740 C C . LYS A 1 90 ? 9.359 9.958 3.914 1.00 66.56 90 LYS A C 1
ATOM 742 O O . LYS A 1 90 ? 10.484 9.542 4.150 1.00 66.56 90 LYS A O 1
ATOM 747 N N . THR A 1 91 ? 8.258 9.216 3.969 1.00 71.56 91 THR A N 1
ATOM 748 C CA . THR A 1 91 ? 8.190 7.769 4.187 1.00 71.56 91 THR A CA 1
ATOM 749 C C . THR A 1 91 ? 7.453 7.112 3.024 1.00 71.56 91 THR A C 1
ATOM 751 O O . THR A 1 91 ? 6.703 7.773 2.293 1.00 71.56 91 THR A O 1
ATOM 754 N N . SER A 1 92 ? 7.673 5.812 2.837 1.00 78.88 92 SER A N 1
ATOM 755 C CA . SER A 1 92 ? 7.014 5.043 1.774 1.00 78.88 92 SER A CA 1
ATOM 756 C C . SER A 1 92 ? 5.506 4.883 2.016 1.00 78.88 92 SER A C 1
ATOM 758 O O . SER A 1 92 ? 5.034 4.952 3.155 1.00 78.88 92 SER A O 1
ATOM 760 N N . ALA A 1 93 ? 4.739 4.612 0.952 1.00 77.94 93 ALA A N 1
ATOM 761 C CA . ALA A 1 93 ? 3.310 4.303 1.070 1.00 77.94 93 ALA A CA 1
ATOM 762 C C . ALA A 1 93 ? 3.077 3.104 2.004 1.00 77.94 93 ALA A C 1
ATOM 764 O O . ALA A 1 93 ? 2.238 3.177 2.899 1.00 77.94 93 ALA A O 1
ATOM 765 N N . LYS A 1 94 ? 3.909 2.060 1.878 1.00 81.50 94 LYS A N 1
ATOM 766 C CA . LYS A 1 94 ? 3.933 0.910 2.790 1.00 81.50 94 LYS A CA 1
ATOM 767 C C . LYS A 1 94 ? 4.015 1.330 4.261 1.00 81.50 94 LYS A C 1
ATOM 769 O O . LYS A 1 94 ? 3.240 0.856 5.086 1.00 81.50 94 LYS A O 1
ATOM 774 N N . GLU A 1 95 ? 4.984 2.169 4.616 1.00 79.44 95 GLU A N 1
ATOM 775 C CA . GLU A 1 95 ? 5.183 2.578 6.012 1.00 79.44 95 GLU A CA 1
ATOM 776 C C . GLU A 1 95 ? 4.037 3.441 6.516 1.00 79.44 95 GLU A C 1
ATOM 778 O O . GLU A 1 95 ? 3.575 3.244 7.638 1.00 79.44 95 GLU A O 1
ATOM 783 N N . HIS A 1 96 ? 3.552 4.363 5.685 1.00 80.00 96 HIS A N 1
ATOM 784 C CA . HIS A 1 96 ? 2.405 5.193 6.023 1.00 80.00 96 HIS A CA 1
ATOM 785 C C . HIS A 1 96 ? 1.182 4.320 6.334 1.00 80.00 96 HIS A C 1
ATOM 787 O O . HIS A 1 96 ? 0.570 4.470 7.388 1.00 80.00 96 HIS A O 1
ATOM 793 N N . GLU A 1 97 ? 0.862 3.357 5.471 1.00 81.06 97 GLU A N 1
ATOM 794 C CA . GLU A 1 97 ? -0.261 2.442 5.675 1.00 81.06 97 GLU A CA 1
ATOM 795 C C . GLU A 1 97 ? -0.102 1.589 6.930 1.00 81.06 97 GLU A C 1
ATOM 797 O O . GLU A 1 97 ? -1.023 1.531 7.742 1.00 81.06 97 GLU A O 1
ATOM 802 N N . ILE A 1 98 ? 1.070 0.979 7.135 1.00 80.19 98 ILE A N 1
ATOM 803 C CA . ILE A 1 98 ? 1.336 0.151 8.318 1.00 80.19 98 ILE A CA 1
ATOM 804 C C . ILE A 1 98 ? 1.172 0.973 9.598 1.00 80.19 98 ILE A C 1
ATOM 806 O O . ILE A 1 98 ? 0.512 0.522 10.532 1.00 80.19 98 ILE A O 1
ATOM 810 N N . ILE A 1 99 ? 1.726 2.187 9.650 1.00 82.00 99 ILE A N 1
ATOM 811 C CA . ILE A 1 99 ? 1.628 3.053 10.831 1.00 82.00 99 ILE A CA 1
ATOM 812 C C . ILE A 1 99 ? 0.167 3.402 11.128 1.00 82.00 99 ILE A C 1
ATOM 814 O O . ILE A 1 99 ? -0.257 3.313 12.282 1.00 82.00 99 ILE A O 1
ATOM 818 N N . TYR A 1 100 ? -0.612 3.777 10.110 1.00 82.88 100 TYR A N 1
ATOM 819 C CA . TYR A 1 100 ? -2.023 4.117 10.295 1.00 82.88 100 TYR A CA 1
ATOM 820 C C . TYR A 1 100 ? -2.844 2.911 10.745 1.00 82.88 100 TYR A C 1
ATOM 822 O O . TYR A 1 100 ? -3.585 3.017 11.720 1.00 82.88 100 TYR A O 1
ATOM 830 N N . VAL A 1 101 ? -2.672 1.757 10.098 1.00 81.94 101 VAL A N 1
ATOM 831 C CA . VAL A 1 101 ? -3.372 0.519 10.462 1.00 81.94 101 VAL A CA 1
ATOM 832 C C . VAL A 1 101 ? -3.040 0.113 11.898 1.00 81.94 101 VAL A C 1
ATOM 834 O O . VAL A 1 101 ? -3.957 -0.101 12.691 1.00 81.94 101 VAL A O 1
ATOM 837 N N . CYS A 1 102 ? -1.755 0.087 12.268 1.00 78.88 102 CYS A N 1
ATOM 838 C CA . CYS A 1 102 ? -1.330 -0.201 13.636 1.00 78.88 102 CYS A CA 1
ATOM 839 C C . CYS A 1 102 ? -1.955 0.789 14.625 1.00 78.88 102 CYS A C 1
ATOM 841 O O . CYS A 1 102 ? -2.531 0.371 15.625 1.00 78.88 102 CYS A O 1
ATOM 843 N N . ARG A 1 103 ? -1.913 2.097 14.341 1.00 83.00 103 ARG A N 1
ATOM 844 C CA . ARG A 1 103 ? -2.517 3.124 15.203 1.00 83.00 103 ARG A CA 1
ATOM 845 C C . ARG A 1 103 ? -4.016 2.897 15.407 1.00 83.00 103 ARG A C 1
ATOM 847 O O . ARG A 1 103 ? -4.497 3.028 16.532 1.00 83.00 103 ARG A O 1
ATOM 854 N N . CYS A 1 104 ? -4.744 2.549 14.349 1.00 79.69 104 CYS A N 1
ATOM 855 C CA . CYS A 1 104 ? -6.167 2.239 14.437 1.00 79.69 104 CYS A CA 1
ATOM 856 C C . CYS A 1 104 ? -6.410 1.004 15.315 1.00 79.69 104 CYS A C 1
ATOM 858 O O . CYS A 1 104 ? -7.214 1.080 16.243 1.00 79.69 104 CYS A O 1
ATOM 860 N N . MET A 1 105 ? -5.641 -0.071 15.116 1.00 79.25 105 MET A N 1
ATOM 861 C CA . MET A 1 105 ? -5.720 -1.276 15.950 1.00 79.25 105 MET A CA 1
ATOM 862 C C . MET A 1 105 ? -5.423 -0.988 17.430 1.00 79.25 105 MET A C 1
ATOM 864 O O . MET A 1 105 ? -6.187 -1.407 18.296 1.00 79.25 105 MET A O 1
ATOM 868 N N . TYR A 1 106 ? -4.368 -0.225 17.740 1.00 77.81 106 TYR A N 1
ATOM 869 C CA . TYR A 1 106 ? -4.037 0.152 19.121 1.00 77.81 106 TYR A CA 1
ATOM 870 C C . TYR A 1 106 ? -5.149 0.978 19.776 1.00 77.81 106 TYR A C 1
ATOM 872 O O . TYR A 1 106 ? -5.505 0.731 20.928 1.00 77.81 106 TYR A O 1
ATOM 880 N N . SER A 1 107 ? -5.734 1.934 19.046 1.00 73.88 107 SER A N 1
ATOM 881 C CA . SER A 1 107 ? -6.830 2.754 19.575 1.00 73.88 107 SER A CA 1
ATOM 882 C C . SER A 1 107 ? -8.074 1.932 19.926 1.00 73.88 107 SER A C 1
ATOM 884 O O . SER A 1 107 ? -8.754 2.248 20.896 1.00 73.88 107 SER A O 1
ATOM 886 N N . ASP A 1 108 ? -8.336 0.844 19.196 1.00 66.06 108 ASP A N 1
ATOM 887 C CA . ASP A 1 108 ? -9.439 -0.071 19.490 1.00 66.06 108 ASP A CA 1
ATOM 888 C C . ASP A 1 108 ? -9.174 -0.949 20.718 1.00 66.06 108 ASP A C 1
ATOM 890 O O . ASP A 1 108 ? -10.104 -1.227 21.474 1.00 66.06 108 ASP A O 1
ATOM 894 N N . ILE A 1 109 ? -7.929 -1.376 20.952 1.00 61.72 109 ILE A N 1
ATOM 895 C CA . ILE A 1 109 ? -7.582 -2.199 22.124 1.00 61.72 109 ILE A CA 1
ATOM 896 C C . ILE A 1 109 ? -7.769 -1.387 23.413 1.00 61.72 109 ILE A C 1
ATOM 898 O O . ILE A 1 109 ? -8.375 -1.874 24.366 1.00 61.72 109 ILE A O 1
ATOM 902 N N . HIS A 1 110 ? -7.322 -0.128 23.428 1.00 56.56 110 HIS A N 1
ATOM 903 C CA . HIS A 1 110 ? -7.420 0.727 24.615 1.00 56.56 110 HIS A CA 1
ATOM 904 C C . HIS A 1 110 ? -8.824 1.301 24.867 1.00 56.56 110 HIS A C 1
ATOM 906 O O . HIS A 1 110 ? -9.121 1.669 25.998 1.00 56.56 110 HIS A O 1
ATOM 912 N N . PHE A 1 111 ? -9.712 1.337 23.867 1.00 50.88 111 PHE A N 1
ATOM 913 C CA . PHE A 1 111 ? -11.116 1.732 24.061 1.00 50.88 111 PHE A CA 1
ATOM 914 C C . PHE A 1 111 ? -12.020 0.601 24.589 1.00 50.88 111 PHE A C 1
ATOM 916 O O . PHE A 1 111 ? -13.148 0.882 24.988 1.00 50.88 111 PHE A O 1
ATOM 923 N N . ASN A 1 112 ? -11.574 -0.665 24.576 1.00 47.62 112 ASN A N 1
ATOM 924 C CA . ASN A 1 112 ? -12.376 -1.811 25.043 1.00 47.62 112 ASN A CA 1
ATOM 925 C C . ASN A 1 112 ? -12.056 -2.273 26.473 1.00 47.62 112 ASN A C 1
ATOM 927 O O . ASN A 1 112 ? -12.693 -3.213 26.942 1.00 47.62 112 ASN A O 1
ATOM 931 N N . PHE A 1 113 ? -11.124 -1.633 27.182 1.00 37.69 113 PHE A N 1
ATOM 932 C CA . PHE A 1 113 ? -10.975 -1.852 28.619 1.00 37.69 113 PHE A CA 1
ATOM 933 C C . PHE A 1 113 ? -11.727 -0.750 29.370 1.00 37.69 113 PHE A C 1
ATOM 935 O O . PHE A 1 113 ? -11.227 0.374 29.438 1.00 37.69 113 PHE A O 1
ATOM 942 N N . PRO A 1 114 ? -12.922 -1.020 29.933 1.00 39.00 114 PRO A N 1
ATOM 943 C CA . PRO A 1 114 ? -13.397 -0.181 31.016 1.00 39.00 114 PRO A CA 1
ATOM 944 C C . PRO A 1 114 ? -12.352 -0.292 32.126 1.00 39.00 114 PRO A C 1
ATOM 946 O O . PRO A 1 114 ? -11.974 -1.397 32.520 1.00 39.00 114 PRO A O 1
ATOM 949 N N . PHE A 1 115 ? -11.843 0.851 32.579 1.00 38.19 115 PHE A N 1
ATOM 950 C CA . PHE A 1 115 ? -11.183 0.930 33.873 1.00 38.19 115 PHE A CA 1
ATOM 951 C C . PHE A 1 115 ? -12.177 0.360 34.897 1.00 38.19 115 PHE A C 1
ATOM 953 O O . PHE A 1 115 ? -13.201 0.988 35.165 1.00 38.19 115 PHE A O 1
ATOM 960 N N . PHE A 1 116 ? -11.930 -0.869 35.350 1.00 41.84 116 PHE A N 1
ATOM 961 C CA . PHE A 1 116 ? -12.497 -1.406 36.582 1.00 41.84 116 PHE A CA 1
ATOM 962 C C . PHE A 1 116 ? -11.629 -0.944 37.747 1.00 41.84 116 PHE A C 1
ATOM 964 O O . PHE A 1 116 ? -10.388 -0.897 37.563 1.00 41.84 116 PHE A O 1
#

Radius of gyration: 18.54 Å; chains: 1; bounding box: 38×41×61 Å

Secondary structure (DSSP, 8-state):
----SSS-S-SS----EEEEE--HHHHHHHSS--EEEEEPPPS-GGGTTTT----EEE-TTTS-TTS--EEEHHHHHHHH---TTSSS-SS-HHHHHHHHHHHHHHHHHHHS----

Organism: Lupinus albus (NCBI:txid3870)

InterPro domains:
  IPR002921 Fungal lipase-type domain [PF01764] (36-80)
  IPR029058 Alpha/Beta hydrolase fold [G3DSA:3.40.50.1820] (1-107)
  IPR033556 Phospholipase A1-II [PTHR31828] (2-103)